Protein AF-A0A9D7UJL3-F1 (afdb_monomer_lite)

Foldseek 3Di:
DDDDPDPPLPPQLFQPPPPQQPVQPDDPVLSVVLVVVLVVCVVPPDPLLVLVCVCQDPCNPVNFHKDAQDDDNNDTAGIDRRSNLETEHEPPPDPDDPVVVVVVQVVSVVSVHHYHYDYSVNSVD

Secondary structure (DSSP, 8-state):
------SSS----PPP--GGGGGGT--HHHHHHHHHHHHHHHHS--HHHHHHHHHHGGGTTTT---EEEEEETTEEEEEEEGGGTEEEEEE------HHHHHHHHHHHHHTTPEEEEEEHHHHH-

Sequence (125 aa):
MTWKLRDQAKQLNSPPLQGRGRGWGLSAERIEQLGGHAKDNRREPTEPEKRLWHTLSRSQLGGYKFRRQAVIGQFIVDFLCPQKGLIVEVDGHTHTDPAQDAWRDRKLTDMGFRVFRVSNTDVMQ

pLDDT: mean 80.87, std 19.72, range [32.0, 97.0]

Radius of gyration: 16.47 Å; chains: 1; bounding box: 42×54×33 Å

Structure (mmCIF, N/CA/C/O backbone):
data_AF-A0A9D7UJL3-F1
#
_entry.id   AF-A0A9D7UJL3-F1
#
loop_
_atom_site.group_PDB
_atom_site.id
_atom_site.type_symbol
_atom_site.label_atom_id
_atom_site.label_alt_id
_atom_site.label_comp_id
_atom_site.label_asym_id
_atom_site.label_entity_id
_atom_site.label_seq_id
_atom_site.pdbx_PDB_ins_code
_atom_site.Cartn_x
_atom_site.Cartn_y
_atom_site.Cartn_z
_atom_site.occupancy
_atom_site.B_iso_or_equiv
_atom_site.auth_seq_id
_atom_site.auth_comp_id
_atom_site.auth_asym_id
_atom_site.auth_atom_id
_atom_site.pdbx_PDB_model_num
ATOM 1 N N . MET A 1 1 ? -24.218 -37.473 16.889 1.00 34.16 1 MET A N 1
ATOM 2 C CA . MET A 1 1 ? -23.421 -37.706 15.666 1.00 34.16 1 MET A CA 1
ATOM 3 C C . MET A 1 1 ? -22.890 -36.356 15.208 1.00 34.16 1 MET A C 1
ATOM 5 O O . MET A 1 1 ? -23.669 -35.464 14.903 1.00 34.16 1 MET A O 1
ATOM 9 N N . THR A 1 2 ? -21.587 -36.153 15.369 1.00 33.28 2 THR A N 1
ATOM 10 C CA . THR A 1 2 ? -20.932 -34.841 15.431 1.00 33.28 2 THR A CA 1
ATOM 11 C C . THR A 1 2 ? -20.610 -34.334 14.028 1.00 33.28 2 THR A C 1
ATOM 13 O O . THR A 1 2 ? -19.699 -34.844 13.380 1.00 33.28 2 THR A O 1
ATOM 16 N N . TRP A 1 3 ? -21.337 -33.324 13.558 1.00 32.00 3 TRP A N 1
ATOM 17 C CA . TRP A 1 3 ? -21.031 -32.645 12.301 1.00 32.00 3 TRP A CA 1
ATOM 18 C C . TRP A 1 3 ? -19.842 -31.702 12.523 1.00 32.00 3 TRP A C 1
ATOM 20 O O . TRP A 1 3 ? -19.958 -30.660 13.167 1.00 32.00 3 TRP A O 1
ATOM 30 N N . LYS A 1 4 ? -18.658 -32.098 12.043 1.00 33.47 4 LYS A N 1
ATOM 31 C CA . LYS A 1 4 ? -17.456 -31.256 12.066 1.00 33.47 4 LYS A CA 1
ATOM 32 C C . LYS A 1 4 ? -17.615 -30.111 11.059 1.00 33.47 4 LYS A C 1
ATOM 34 O O . LYS A 1 4 ? -17.362 -30.282 9.874 1.00 33.47 4 LYS A O 1
ATOM 39 N N . LEU A 1 5 ? -17.964 -28.929 11.561 1.00 37.69 5 LEU A N 1
ATOM 40 C CA . LEU A 1 5 ? -17.772 -27.632 10.901 1.00 37.69 5 LEU A CA 1
ATOM 41 C C . LEU A 1 5 ? -16.271 -27.300 10.823 1.00 37.69 5 LEU A C 1
ATOM 43 O O . LEU A 1 5 ? -15.756 -26.465 11.565 1.00 37.69 5 LEU A O 1
ATOM 47 N N . ARG A 1 6 ? -15.529 -27.987 9.956 1.00 39.28 6 ARG A N 1
ATOM 48 C CA . ARG A 1 6 ? -14.180 -27.574 9.554 1.00 39.28 6 ARG A CA 1
ATOM 49 C C . ARG A 1 6 ? -14.080 -27.705 8.038 1.00 39.28 6 ARG A C 1
ATOM 51 O O . ARG A 1 6 ? -14.520 -28.702 7.488 1.00 39.28 6 ARG A O 1
ATOM 58 N N . ASP A 1 7 ? -13.497 -26.686 7.412 1.00 37.56 7 ASP A N 1
ATOM 59 C CA . ASP A 1 7 ? -13.057 -26.653 6.007 1.00 37.56 7 ASP A CA 1
ATOM 60 C C . ASP A 1 7 ? -14.019 -26.143 4.913 1.00 37.56 7 ASP A C 1
ATOM 62 O O . ASP A 1 7 ? -13.963 -26.618 3.786 1.00 37.56 7 ASP A O 1
ATOM 66 N N . GLN A 1 8 ? -14.788 -25.070 5.156 1.00 34.50 8 GLN A N 1
ATOM 67 C CA . GLN A 1 8 ? -15.298 -24.226 4.044 1.00 34.50 8 GLN A CA 1
ATOM 68 C C . GLN A 1 8 ? -14.669 -22.821 3.945 1.00 34.50 8 GLN A C 1
ATOM 70 O O . GLN A 1 8 ? -14.983 -22.066 3.034 1.00 34.50 8 GLN A O 1
ATOM 75 N N . ALA A 1 9 ? -13.703 -22.468 4.803 1.00 36.06 9 ALA A N 1
ATOM 76 C CA . ALA A 1 9 ? -13.058 -21.143 4.792 1.00 36.06 9 ALA A CA 1
ATOM 77 C C . ALA A 1 9 ? -11.656 -21.109 4.137 1.00 36.06 9 ALA A C 1
ATOM 79 O O . ALA A 1 9 ? -10.852 -20.233 4.448 1.00 36.06 9 ALA A O 1
ATOM 80 N N . LYS A 1 10 ? -11.324 -22.070 3.261 1.00 36.94 10 LYS A N 1
ATOM 81 C CA . LYS A 1 10 ? -9.975 -22.221 2.669 1.00 36.94 10 LYS A CA 1
ATOM 82 C C . LYS A 1 10 ? -9.870 -21.928 1.169 1.00 36.94 10 LYS A C 1
ATOM 84 O O . LYS A 1 10 ? -8.832 -22.211 0.582 1.00 36.94 10 LYS A O 1
ATOM 89 N N . GLN A 1 11 ? -10.864 -21.300 0.548 1.00 41.19 11 GLN A N 1
ATOM 90 C CA . GLN A 1 11 ? -10.645 -20.638 -0.744 1.00 41.19 11 GLN A CA 1
ATOM 91 C C . GLN A 1 11 ? -10.220 -19.187 -0.492 1.00 41.19 11 GLN A C 1
ATOM 93 O O . GLN A 1 11 ? -10.997 -18.239 -0.567 1.00 41.19 11 GLN A O 1
ATOM 98 N N . LEU A 1 12 ? -8.959 -19.038 -0.082 1.00 45.31 12 LEU A N 1
ATOM 99 C CA . LEU A 1 12 ? -8.265 -17.756 -0.013 1.00 45.31 12 LEU A CA 1
ATOM 100 C C . LEU A 1 12 ? -8.009 -17.290 -1.455 1.00 45.31 12 LEU A C 1
ATOM 102 O O . LEU A 1 12 ? -7.040 -17.722 -2.070 1.00 45.31 12 LEU A O 1
ATOM 106 N N . ASN A 1 13 ? -8.862 -16.410 -1.986 1.00 45.09 13 ASN A N 1
ATOM 107 C CA . ASN A 1 13 ? -8.701 -15.758 -3.300 1.00 45.09 13 ASN A CA 1
ATOM 108 C C . ASN A 1 13 ? -7.573 -14.705 -3.300 1.00 45.09 13 ASN A C 1
ATOM 110 O O . ASN A 1 13 ? -7.713 -13.609 -3.837 1.00 45.09 13 ASN A O 1
ATOM 114 N N . SER A 1 14 ? -6.463 -15.003 -2.636 1.00 44.19 14 SER A N 1
ATOM 115 C CA . SER A 1 14 ? -5.264 -14.180 -2.666 1.00 44.19 14 SER A CA 1
ATOM 116 C C . SER A 1 14 ? -4.451 -14.580 -3.893 1.00 44.19 14 SER A C 1
ATOM 118 O O . SER A 1 14 ? -4.094 -15.757 -3.995 1.00 44.19 14 SER A O 1
ATOM 120 N N . PRO A 1 15 ? -4.097 -13.647 -4.792 1.00 52.72 15 PRO A N 1
ATOM 121 C CA . PRO A 1 15 ? -3.129 -13.941 -5.838 1.00 52.72 15 PRO A CA 1
ATOM 122 C C . PRO A 1 15 ? -1.856 -14.493 -5.188 1.00 52.72 15 PRO A C 1
ATOM 124 O O . PRO A 1 15 ? -1.453 -13.984 -4.129 1.00 52.72 15 PRO A O 1
ATOM 127 N N . PRO A 1 16 ? -1.213 -15.530 -5.754 1.00 54.91 16 PRO A N 1
ATOM 128 C CA . PRO A 1 16 ? 0.045 -16.003 -5.211 1.00 54.91 16 PRO A CA 1
ATOM 129 C C . PRO A 1 16 ? 1.016 -14.823 -5.201 1.00 54.91 16 PRO A C 1
ATOM 131 O O . PRO A 1 16 ? 1.338 -14.260 -6.245 1.00 54.91 16 PRO A O 1
ATOM 134 N N . LEU A 1 17 ? 1.478 -14.429 -4.011 1.00 56.62 17 LEU A N 1
ATOM 135 C CA . LEU A 1 17 ? 2.558 -13.457 -3.873 1.00 56.62 17 LEU A CA 1
ATOM 136 C C . LEU A 1 17 ? 3.837 -14.129 -4.379 1.00 56.62 17 LEU A C 1
ATOM 138 O O . LEU A 1 17 ? 4.623 -14.658 -3.593 1.00 56.62 17 LEU A O 1
ATOM 142 N N . GLN A 1 18 ? 4.013 -14.174 -5.699 1.00 54.72 18 GLN A N 1
ATOM 143 C CA . GLN A 1 18 ? 5.194 -14.742 -6.330 1.00 54.72 18 GLN A CA 1
ATOM 144 C C . GLN A 1 18 ? 6.406 -13.946 -5.837 1.00 54.72 18 GLN A C 1
ATOM 146 O O . GLN A 1 18 ? 6.480 -12.725 -5.989 1.00 54.72 18 GLN A O 1
ATOM 151 N N . GLY A 1 19 ? 7.291 -14.645 -5.120 1.00 48.47 19 GLY A N 1
ATOM 152 C CA . GLY A 1 19 ? 8.194 -14.067 -4.128 1.00 48.47 19 GLY A CA 1
ATOM 153 C C . GLY A 1 19 ? 8.875 -12.766 -4.550 1.00 48.47 19 GLY A C 1
ATOM 154 O O . GLY A 1 19 ? 9.549 -12.722 -5.573 1.00 48.47 19 GLY A O 1
ATOM 155 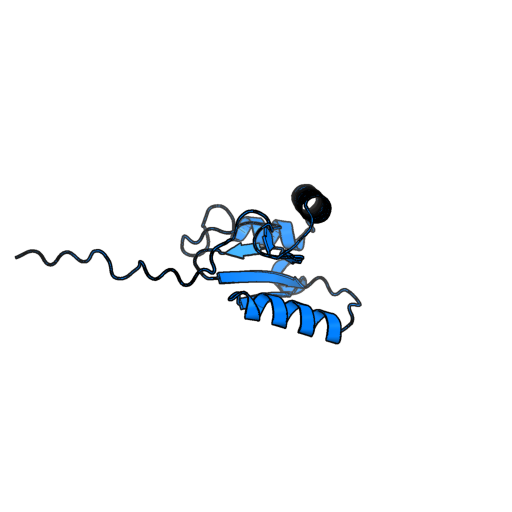N N . ARG A 1 20 ? 8.722 -11.722 -3.721 1.00 51.06 20 ARG A N 1
ATOM 156 C CA . ARG A 1 20 ? 9.456 -10.441 -3.787 1.00 51.06 20 ARG A CA 1
ATOM 157 C C . ARG A 1 20 ? 9.646 -9.877 -5.211 1.00 51.06 20 ARG A C 1
ATOM 159 O O . ARG A 1 20 ? 10.724 -9.396 -5.519 1.00 51.06 20 ARG A O 1
ATOM 166 N N . GLY A 1 21 ? 8.656 -9.979 -6.099 1.00 49.94 21 GLY A N 1
ATOM 167 C CA . GLY A 1 21 ? 8.757 -9.400 -7.448 1.00 49.94 21 GLY A CA 1
ATOM 168 C C . GLY A 1 21 ? 9.303 -10.327 -8.550 1.00 49.94 21 GLY A C 1
ATOM 169 O O . GLY A 1 21 ? 9.123 -10.018 -9.724 1.00 49.94 21 GLY A O 1
ATOM 170 N N . ARG A 1 22 ? 9.893 -11.491 -8.225 1.00 44.50 22 ARG A N 1
ATOM 171 C CA . ARG A 1 22 ? 10.535 -12.391 -9.216 1.00 44.50 22 ARG A CA 1
ATOM 172 C C . ARG A 1 22 ? 9.575 -13.048 -10.212 1.00 44.50 22 ARG A C 1
ATOM 174 O O . ARG A 1 22 ? 10.006 -13.480 -11.271 1.00 44.50 22 ARG A O 1
ATOM 181 N N . GLY A 1 23 ? 8.286 -13.111 -9.889 1.00 57.91 23 GLY A N 1
ATOM 182 C CA . GLY A 1 23 ? 7.255 -13.654 -10.779 1.00 57.91 23 GLY A CA 1
ATOM 183 C C . GLY A 1 23 ? 6.817 -12.723 -11.913 1.00 57.91 23 GLY A C 1
ATOM 184 O O . GLY A 1 23 ? 6.041 -13.131 -12.766 1.00 57.91 23 GLY A O 1
ATOM 185 N N . TRP A 1 24 ? 7.312 -11.480 -11.934 1.00 67.19 24 TRP A N 1
ATOM 186 C CA . TRP A 1 24 ? 6.788 -10.413 -12.795 1.00 67.19 24 TRP A CA 1
ATOM 187 C C . TRP A 1 24 ? 7.758 -9.961 -13.897 1.00 67.19 24 TRP A C 1
ATOM 189 O O . TRP A 1 24 ? 7.561 -8.902 -14.481 1.00 67.19 24 TRP A O 1
ATOM 199 N N . GLY A 1 25 ? 8.820 -10.730 -14.168 1.00 72.38 25 GLY A N 1
ATOM 200 C CA . GLY A 1 25 ? 9.780 -10.426 -15.241 1.00 72.38 25 GLY A CA 1
ATOM 201 C C . GLY A 1 25 ? 10.725 -9.249 -14.961 1.00 72.38 25 GLY A C 1
ATOM 202 O O . GLY A 1 25 ? 11.325 -8.717 -15.889 1.00 72.38 25 GLY A O 1
ATOM 203 N N . LEU A 1 26 ? 10.864 -8.826 -13.700 1.00 80.94 26 LEU A N 1
ATOM 204 C CA . LEU A 1 26 ? 11.768 -7.740 -13.308 1.00 80.94 26 LEU A CA 1
ATOM 205 C C . LEU A 1 26 ? 13.215 -8.221 -13.143 1.00 80.94 26 LEU A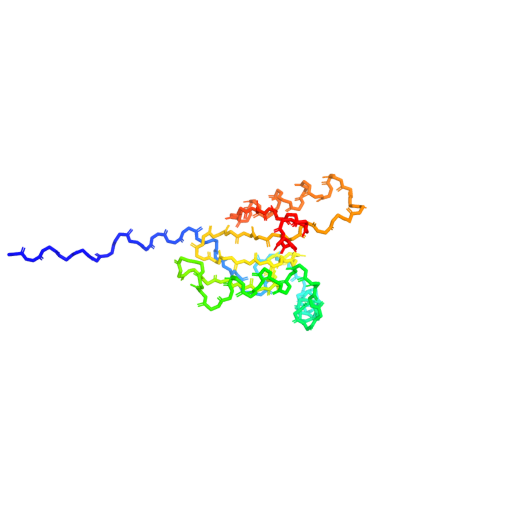 C 1
ATOM 207 O O . LEU A 1 26 ? 13.457 -9.332 -12.666 1.00 80.94 26 LEU A O 1
ATOM 211 N N . SER A 1 27 ? 14.176 -7.350 -13.471 1.00 85.19 27 SER A N 1
ATOM 212 C CA . SER A 1 27 ? 15.596 -7.599 -13.202 1.00 85.19 27 SER A CA 1
ATOM 213 C C . SER A 1 27 ? 15.877 -7.663 -11.695 1.00 85.19 27 SER A C 1
ATOM 215 O O . SER A 1 27 ? 15.161 -7.072 -10.881 1.00 85.19 27 SER A O 1
ATOM 217 N N . ALA A 1 28 ? 16.946 -8.367 -11.313 1.00 82.25 28 ALA A N 1
ATOM 218 C CA . ALA A 1 28 ? 17.368 -8.466 -9.915 1.00 82.25 28 ALA A CA 1
ATOM 219 C C . ALA A 1 28 ? 17.654 -7.085 -9.300 1.00 82.25 28 ALA A C 1
ATOM 221 O O . ALA A 1 28 ? 17.204 -6.806 -8.191 1.00 82.25 28 ALA A O 1
ATOM 222 N N . GLU A 1 29 ? 18.311 -6.207 -10.059 1.00 88.56 29 GLU A N 1
ATOM 223 C CA . GLU A 1 29 ? 18.595 -4.827 -9.661 1.00 88.56 29 GLU A CA 1
ATOM 224 C C . GLU A 1 29 ? 17.306 -4.044 -9.386 1.00 88.56 29 GLU A C 1
ATOM 226 O O . GLU A 1 29 ? 17.173 -3.384 -8.357 1.00 88.56 29 GLU A O 1
ATOM 231 N N . ARG A 1 30 ? 16.298 -4.166 -10.261 1.00 87.12 30 ARG A N 1
ATOM 232 C CA . ARG A 1 30 ? 15.024 -3.469 -10.066 1.00 87.12 30 ARG A CA 1
ATOM 233 C C . ARG A 1 30 ? 14.293 -3.958 -8.818 1.00 87.12 30 ARG A C 1
ATOM 235 O O . ARG A 1 30 ? 13.689 -3.160 -8.104 1.00 87.12 30 ARG A O 1
ATOM 242 N N . ILE A 1 31 ? 14.350 -5.261 -8.547 1.00 84.69 31 ILE A N 1
ATOM 243 C CA . ILE A 1 31 ? 13.780 -5.857 -7.333 1.00 84.69 31 ILE A CA 1
ATOM 244 C C . ILE A 1 31 ? 14.486 -5.322 -6.082 1.00 84.69 31 ILE A C 1
ATOM 246 O O . ILE A 1 31 ? 13.823 -5.024 -5.086 1.00 84.69 31 ILE A O 1
ATOM 250 N N . GLU A 1 32 ? 15.809 -5.184 -6.129 1.00 87.31 32 GLU A N 1
ATOM 251 C CA . GLU A 1 32 ? 16.596 -4.623 -5.034 1.00 87.31 32 GLU A CA 1
ATOM 252 C C . GLU A 1 32 ? 16.254 -3.152 -4.785 1.00 87.31 32 GLU A C 1
ATOM 254 O O . GLU 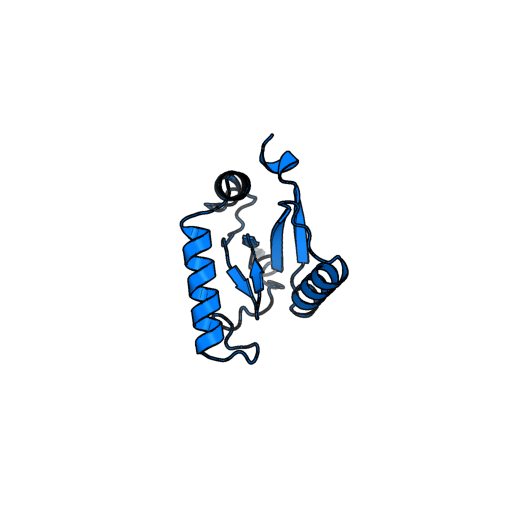A 1 32 ? 15.945 -2.796 -3.648 1.00 87.31 32 GLU A O 1
ATOM 259 N N . GLN A 1 33 ? 16.188 -2.332 -5.839 1.00 92.81 33 GLN A N 1
ATOM 260 C CA . GLN A 1 33 ? 15.775 -0.925 -5.755 1.00 92.81 33 GLN A CA 1
ATOM 261 C C . GLN A 1 33 ? 14.391 -0.778 -5.106 1.00 92.81 33 GLN A C 1
ATOM 263 O O . GLN A 1 33 ? 14.226 -0.027 -4.145 1.00 92.81 33 GLN A O 1
ATOM 268 N N . LEU A 1 34 ? 13.394 -1.542 -5.573 1.00 91.75 34 LEU A N 1
ATOM 269 C CA . LEU A 1 34 ? 12.044 -1.529 -4.995 1.00 91.75 34 LEU A CA 1
ATOM 270 C C . LEU A 1 34 ? 12.046 -1.982 -3.529 1.00 91.75 34 LEU A C 1
ATOM 272 O O . LEU A 1 34 ? 11.338 -1.418 -2.695 1.00 91.75 34 LEU A O 1
ATOM 276 N N . GLY A 1 35 ? 12.851 -2.993 -3.196 1.00 90.44 35 GLY A N 1
ATOM 277 C CA . GLY A 1 35 ? 13.034 -3.453 -1.823 1.00 90.44 35 GLY A CA 1
ATOM 278 C C . GLY A 1 35 ? 13.663 -2.392 -0.915 1.00 90.44 35 GLY A C 1
ATOM 279 O O . GLY A 1 35 ? 13.234 -2.259 0.237 1.00 90.44 35 GLY A O 1
ATOM 280 N N . GLY A 1 36 ? 14.636 -1.640 -1.439 1.00 94.88 36 GLY A N 1
ATOM 281 C CA . GLY A 1 36 ? 15.284 -0.499 -0.796 1.00 94.88 36 GLY A CA 1
ATOM 282 C C . GLY A 1 36 ? 14.289 0.616 -0.498 1.00 94.88 36 GLY A C 1
ATOM 283 O O . GLY A 1 36 ? 14.038 0.899 0.670 1.00 94.88 36 GLY A O 1
ATOM 284 N N . HIS A 1 37 ? 13.603 1.129 -1.520 1.00 95.44 37 HIS A N 1
ATOM 285 C CA . HIS A 1 37 ? 12.577 2.164 -1.345 1.00 95.44 37 HIS A CA 1
ATOM 286 C C . HIS A 1 37 ? 11.480 1.732 -0.364 1.00 95.44 37 HIS A C 1
ATOM 288 O O . HIS A 1 37 ? 11.134 2.461 0.558 1.00 95.44 37 HIS A O 1
ATOM 294 N N . ALA A 1 38 ? 10.986 0.495 -0.473 1.00 94.50 38 ALA A N 1
ATOM 295 C CA . ALA A 1 38 ? 9.988 -0.018 0.460 1.00 94.50 38 ALA A CA 1
ATOM 296 C C . ALA A 1 38 ? 10.511 -0.068 1.908 1.00 94.50 38 ALA A C 1
ATOM 298 O O . ALA A 1 38 ? 9.739 0.040 2.861 1.00 94.50 38 ALA A O 1
ATOM 299 N N . LYS A 1 39 ? 11.814 -0.301 2.108 1.00 95.38 39 LYS A N 1
ATOM 300 C CA . LYS A 1 39 ? 12.452 -0.289 3.431 1.00 95.38 39 LYS A CA 1
ATOM 301 C C . LYS A 1 39 ? 12.576 1.134 3.969 1.00 95.38 39 LYS A C 1
ATOM 303 O O . LYS A 1 39 ? 12.327 1.312 5.160 1.00 95.38 39 LYS A O 1
ATOM 308 N N . ASP A 1 40 ? 12.904 2.097 3.122 1.00 96.69 40 ASP A N 1
ATOM 309 C CA . ASP A 1 40 ? 13.044 3.498 3.515 1.00 96.69 40 ASP A CA 1
ATOM 310 C C . ASP A 1 40 ? 11.679 4.120 3.829 1.00 96.69 40 ASP A C 1
ATOM 312 O O . ASP A 1 40 ? 11.499 4.614 4.939 1.00 96.69 40 ASP A O 1
ATOM 316 N N . ASN A 1 41 ? 10.651 3.887 3.005 1.00 95.31 41 ASN A N 1
ATOM 317 C CA . ASN A 1 41 ? 9.265 4.268 3.323 1.00 95.31 41 ASN A CA 1
ATOM 318 C C . ASN A 1 41 ? 8.779 3.644 4.643 1.00 95.31 41 ASN A C 1
ATOM 320 O O . ASN A 1 41 ? 7.969 4.203 5.377 1.00 95.31 41 ASN A O 1
ATOM 324 N N . ARG A 1 42 ? 9.277 2.448 4.996 1.00 96.31 42 ARG A N 1
ATOM 325 C CA . ARG A 1 42 ? 8.963 1.838 6.295 1.00 96.31 42 ARG A CA 1
ATOM 326 C C . ARG A 1 42 ? 9.656 2.514 7.474 1.00 96.31 42 ARG A C 1
ATOM 328 O O . ARG A 1 42 ? 9.173 2.364 8.602 1.00 96.31 42 ARG A O 1
ATOM 335 N N . ARG A 1 43 ? 10.799 3.149 7.260 1.00 97.00 43 ARG A N 1
ATOM 336 C CA . ARG A 1 43 ? 11.531 3.882 8.297 1.00 97.00 43 ARG A CA 1
ATOM 337 C C . ARG A 1 43 ? 10.952 5.276 8.477 1.00 97.00 43 ARG A C 1
ATOM 339 O O . ARG A 1 43 ? 10.810 5.713 9.613 1.00 97.00 43 ARG A O 1
ATOM 346 N N . GLU A 1 44 ? 10.541 5.891 7.376 1.00 95.94 44 GLU A N 1
ATOM 347 C CA . GLU A 1 44 ? 10.077 7.275 7.318 1.00 95.94 44 GLU A CA 1
ATOM 348 C C . GLU A 1 44 ? 8.676 7.370 6.684 1.00 95.94 44 GLU A C 1
ATOM 350 O O . GLU A 1 44 ? 8.514 7.975 5.629 1.00 95.94 44 GLU A O 1
ATOM 355 N N . PRO A 1 45 ? 7.642 6.754 7.293 1.00 94.31 45 PRO A N 1
ATOM 356 C CA . PRO A 1 45 ? 6.275 6.880 6.794 1.00 94.31 45 PRO A CA 1
ATOM 357 C C . PRO A 1 45 ? 5.737 8.301 7.001 1.00 94.31 45 PRO A C 1
ATOM 359 O O . PRO A 1 45 ? 6.121 8.987 7.957 1.00 94.31 45 PRO A O 1
ATOM 362 N N . THR A 1 46 ? 4.781 8.711 6.169 1.00 93.62 46 THR A N 1
ATOM 363 C CA . THR A 1 46 ? 4.015 9.946 6.397 1.00 93.62 46 THR A CA 1
ATOM 364 C C . THR A 1 46 ? 3.164 9.848 7.674 1.00 93.62 46 THR A C 1
ATOM 366 O O . THR A 1 46 ? 2.870 8.755 8.163 1.00 93.62 46 THR A O 1
ATOM 369 N N . GLU A 1 47 ? 2.756 10.981 8.258 1.00 94.31 47 GLU A N 1
ATOM 370 C CA . GLU A 1 47 ? 1.892 10.971 9.455 1.00 94.31 47 GLU A CA 1
ATOM 371 C C . GLU A 1 47 ? 0.551 10.239 9.242 1.00 94.31 47 GLU A C 1
ATOM 373 O O . GLU A 1 47 ? 0.195 9.408 10.087 1.00 94.31 47 GLU A O 1
ATOM 378 N N . PRO A 1 48 ? -0.166 10.434 8.116 1.00 94.19 48 PRO A N 1
ATOM 379 C CA . PRO A 1 48 ? -1.333 9.620 7.790 1.00 94.19 48 PRO A CA 1
ATOM 380 C C . PRO A 1 48 ? -1.019 8.113 7.752 1.00 94.19 48 PRO A C 1
ATOM 382 O O . PRO A 1 48 ? -1.681 7.318 8.421 1.00 94.19 48 PRO A O 1
ATOM 385 N N . GLU A 1 49 ? 0.046 7.691 7.065 1.00 95.31 49 GLU A N 1
ATOM 386 C CA . GLU A 1 49 ? 0.446 6.278 7.044 1.00 95.31 49 GLU A CA 1
ATOM 387 C C . GLU A 1 49 ? 0.751 5.733 8.445 1.00 95.31 49 GLU A C 1
ATOM 389 O O . GLU A 1 49 ? 0.369 4.602 8.761 1.00 95.31 49 GLU A O 1
ATOM 394 N N . LYS A 1 50 ? 1.412 6.513 9.314 1.00 95.81 50 LYS A N 1
ATOM 395 C CA . LYS A 1 50 ? 1.677 6.113 10.709 1.00 95.81 50 LYS A CA 1
ATOM 396 C C . LYS A 1 50 ? 0.380 5.837 11.462 1.00 95.81 50 LYS A C 1
ATOM 398 O O . LYS A 1 50 ? 0.266 4.790 12.106 1.00 95.81 50 LYS A O 1
ATOM 403 N N . ARG A 1 51 ? -0.590 6.752 11.373 1.00 95.00 51 ARG A N 1
ATOM 404 C CA . ARG A 1 51 ? -1.899 6.619 12.030 1.00 95.00 51 ARG A CA 1
ATOM 405 C C . ARG A 1 51 ? -2.664 5.414 11.508 1.00 95.00 51 ARG A C 1
ATOM 407 O O . ARG A 1 51 ? -3.093 4.573 12.297 1.00 95.00 51 ARG A O 1
ATOM 414 N N . LEU A 1 52 ? -2.762 5.271 10.188 1.00 94.75 52 LEU A N 1
ATOM 415 C CA . LEU A 1 52 ? -3.463 4.141 9.589 1.00 94.75 52 LEU A CA 1
ATOM 416 C C . LEU A 1 52 ? -2.779 2.810 9.939 1.00 94.75 52 LEU A C 1
ATOM 418 O O . LEU A 1 52 ? -3.451 1.831 10.273 1.00 94.75 52 LEU A O 1
ATOM 422 N N . TRP A 1 53 ? -1.443 2.767 9.962 1.00 96.44 53 TRP A N 1
ATOM 423 C CA . TRP A 1 53 ? -0.710 1.575 10.380 1.00 96.44 53 TRP A CA 1
ATOM 424 C C . TRP A 1 53 ? -0.994 1.188 11.831 1.00 96.44 53 TRP A C 1
ATOM 426 O O . TRP A 1 53 ? -1.131 -0.003 12.117 1.00 96.44 53 TRP A O 1
ATOM 436 N N . HIS A 1 54 ? -1.116 2.151 12.747 1.00 94.38 54 HIS A N 1
ATOM 437 C CA . HIS A 1 54 ? -1.476 1.862 14.136 1.00 94.38 54 HIS A CA 1
ATOM 438 C C . HIS A 1 54 ? -2.782 1.053 14.218 1.00 94.38 54 HIS A C 1
ATOM 440 O O . HIS A 1 54 ? -2.824 0.038 14.919 1.00 94.38 54 HIS A O 1
ATOM 446 N N . THR A 1 55 ? -3.782 1.425 13.416 1.00 91.88 55 THR A N 1
ATOM 447 C CA . THR A 1 55 ? -5.093 0.762 13.329 1.00 91.88 55 THR A CA 1
ATOM 448 C C . THR A 1 55 ? -5.046 -0.585 12.601 1.00 91.88 55 THR A C 1
ATOM 450 O O . THR A 1 55 ? -5.682 -1.546 13.025 1.00 91.88 55 THR A O 1
ATOM 453 N N . LEU A 1 56 ? -4.288 -0.698 11.507 1.00 94.38 56 LEU A N 1
ATOM 454 C CA . LEU A 1 56 ? -4.228 -1.928 10.702 1.00 94.38 56 LEU A CA 1
ATOM 455 C C . LEU A 1 56 ? -3.291 -2.996 11.290 1.00 94.38 56 LEU A C 1
ATOM 457 O O . LEU A 1 56 ? -3.436 -4.195 11.025 1.00 94.38 56 LEU A O 1
ATOM 461 N N . SER A 1 57 ? -2.295 -2.576 12.069 1.00 92.69 57 SER A N 1
ATOM 462 C CA . SER A 1 57 ? -1.298 -3.468 12.652 1.00 92.69 57 SER A CA 1
ATOM 463 C C . SER A 1 57 ? -1.894 -4.391 13.718 1.00 92.69 57 SER A C 1
ATOM 465 O O . SER A 1 57 ? -2.989 -4.182 14.243 1.00 92.69 57 SER A O 1
ATOM 467 N N . ARG A 1 58 ? -1.148 -5.449 14.061 1.00 91.81 58 ARG A N 1
ATOM 468 C CA . ARG A 1 58 ? -1.518 -6.426 15.105 1.00 91.81 58 ARG A CA 1
ATOM 469 C C . ARG A 1 58 ? -2.856 -7.141 14.864 1.00 91.81 58 ARG A C 1
ATOM 471 O O . ARG A 1 58 ? -3.377 -7.785 15.763 1.00 91.81 58 ARG A O 1
ATOM 478 N N . SER A 1 59 ? -3.361 -7.115 13.632 1.00 91.50 59 SER A N 1
ATOM 479 C CA . SER A 1 59 ? -4.627 -7.744 13.237 1.00 91.50 59 SER A CA 1
ATOM 480 C C . SER A 1 59 ? -5.860 -7.188 13.959 1.00 91.50 59 SER A C 1
ATOM 482 O O . SER A 1 59 ? -6.847 -7.901 14.131 1.00 91.50 59 SER A O 1
ATOM 484 N N . GLN A 1 60 ? -5.811 -5.917 14.368 1.00 86.06 60 GLN A N 1
ATOM 485 C CA . GLN A 1 60 ? -6.908 -5.246 15.076 1.00 86.06 60 GLN A CA 1
ATOM 486 C C . GLN A 1 60 ? -8.178 -5.144 14.219 1.00 86.06 60 GLN A C 1
ATOM 488 O O . GLN A 1 60 ? -9.288 -5.249 14.734 1.00 86.06 60 GLN A O 1
ATOM 493 N N . LEU A 1 61 ? -8.031 -5.022 12.896 1.00 88.88 61 LEU A N 1
ATOM 494 C CA . LEU A 1 61 ? -9.160 -4.973 11.974 1.00 88.88 61 LEU A CA 1
ATOM 495 C C . LEU A 1 61 ? -9.628 -6.386 11.593 1.00 88.88 61 LEU A C 1
ATOM 497 O O . LEU A 1 61 ? -9.102 -7.010 10.667 1.00 88.88 61 LEU A O 1
ATOM 501 N N . GLY A 1 62 ? -10.619 -6.901 12.323 1.00 88.06 62 GLY A N 1
ATOM 502 C CA . GLY A 1 62 ? -11.297 -8.164 12.006 1.00 88.06 62 GLY A CA 1
ATOM 503 C C . GLY A 1 62 ? -10.390 -9.402 11.993 1.00 88.06 62 GLY A C 1
ATOM 504 O O . GLY A 1 62 ? -10.714 -10.385 11.329 1.00 88.06 62 GLY A O 1
ATOM 505 N N . GLY A 1 63 ? -9.232 -9.356 12.663 1.00 92.56 63 GLY A N 1
ATOM 506 C CA . GLY A 1 63 ? -8.249 -10.444 12.668 1.00 92.56 63 GLY A CA 1
ATOM 507 C C . GLY A 1 63 ? -7.413 -10.562 11.386 1.00 92.56 63 GLY A C 1
ATOM 508 O O . GLY A 1 63 ? -6.639 -11.512 11.241 1.00 92.56 63 GLY A O 1
ATOM 509 N N . TYR A 1 64 ? -7.531 -9.618 10.447 1.00 93.94 64 TYR A N 1
ATOM 510 C CA . TYR A 1 64 ? -6.790 -9.655 9.186 1.00 93.94 64 TYR A CA 1
ATOM 511 C C . TYR A 1 64 ? -5.378 -9.095 9.326 1.00 93.94 64 TYR A C 1
ATOM 513 O O . TYR A 1 64 ? -5.141 -8.119 10.030 1.00 93.94 64 TYR A O 1
ATOM 521 N N . LYS A 1 65 ? -4.418 -9.703 8.620 1.00 93.94 65 LYS A N 1
ATOM 522 C CA . LYS A 1 65 ? -3.016 -9.283 8.683 1.00 93.94 65 LYS A CA 1
ATOM 523 C C . LYS A 1 65 ? -2.742 -8.294 7.566 1.00 93.94 65 LYS A C 1
ATOM 525 O O . LYS A 1 65 ? -2.935 -8.617 6.398 1.00 93.94 65 LYS A O 1
ATOM 530 N N . PHE A 1 66 ? -2.203 -7.142 7.934 1.00 95.88 66 PHE A N 1
ATOM 531 C CA . PHE A 1 66 ? -1.723 -6.153 6.983 1.00 95.88 66 PHE A CA 1
ATOM 532 C C . PHE A 1 66 ? -0.195 -6.146 6.932 1.00 95.88 66 PHE A C 1
ATOM 534 O O . PHE A 1 66 ? 0.494 -6.391 7.925 1.00 95.88 66 PHE A O 1
ATOM 541 N N . ARG A 1 67 ? 0.337 -5.875 5.744 1.00 95.19 67 ARG A N 1
ATOM 542 C CA . ARG A 1 67 ? 1.744 -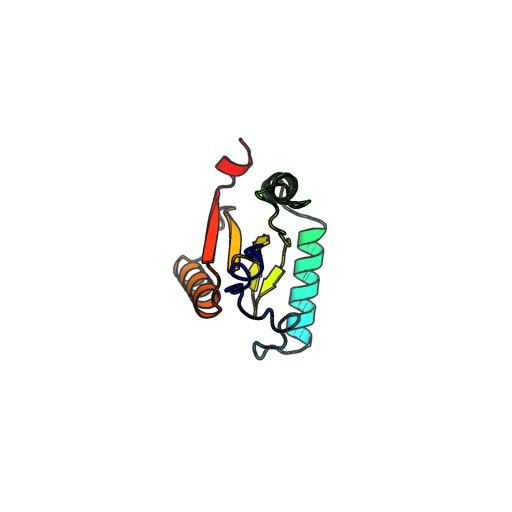5.570 5.478 1.00 95.19 67 ARG A CA 1
ATOM 543 C C . ARG A 1 67 ? 1.805 -4.133 5.001 1.00 95.19 67 ARG A C 1
ATOM 545 O O . ARG A 1 67 ? 0.957 -3.752 4.209 1.00 95.19 67 ARG A O 1
ATOM 552 N N . ARG A 1 68 ? 2.806 -3.379 5.435 1.00 96.50 68 ARG A N 1
ATOM 553 C CA . ARG A 1 68 ? 3.027 -2.005 4.976 1.00 96.50 68 ARG A CA 1
ATOM 554 C C . ARG A 1 68 ? 4.158 -1.916 3.953 1.00 96.50 68 ARG A C 1
ATOM 556 O O . ARG A 1 68 ? 5.150 -2.648 4.093 1.00 96.50 68 ARG A O 1
ATOM 563 N N . GLN A 1 69 ? 4.027 -1.016 2.983 1.00 95.94 69 GLN A N 1
ATOM 564 C CA . GLN A 1 69 ? 4.992 -0.752 1.913 1.00 95.94 69 GLN A CA 1
ATOM 565 C C . GLN A 1 69 ? 5.363 -2.056 1.181 1.00 95.94 69 GLN A C 1
ATOM 567 O O . GLN A 1 69 ? 6.516 -2.499 1.159 1.00 95.94 69 GLN A O 1
ATOM 572 N N . ALA A 1 70 ? 4.344 -2.774 0.704 1.00 93.19 70 ALA A N 1
ATOM 573 C CA . ALA A 1 70 ? 4.500 -4.087 0.088 1.00 93.19 70 ALA A CA 1
ATOM 574 C C . ALA A 1 70 ? 4.866 -3.952 -1.396 1.00 93.19 70 ALA A C 1
ATOM 576 O O . ALA A 1 70 ? 4.256 -3.175 -2.118 1.00 93.19 70 ALA A O 1
ATOM 577 N N . VAL A 1 71 ? 5.836 -4.741 -1.862 1.00 91.12 71 VAL A N 1
ATOM 578 C CA . VAL A 1 71 ? 6.203 -4.784 -3.286 1.00 91.12 71 VAL A CA 1
ATOM 579 C C . VAL A 1 71 ? 5.299 -5.780 -4.015 1.00 91.12 71 VAL A C 1
ATOM 581 O O . VAL A 1 71 ? 5.270 -6.962 -3.653 1.00 91.12 71 VAL A O 1
ATOM 584 N N . ILE A 1 72 ? 4.586 -5.312 -5.041 1.00 88.44 72 ILE A N 1
ATOM 585 C CA . ILE A 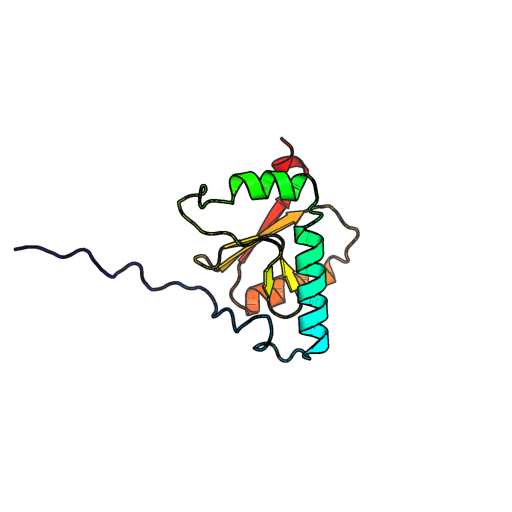1 72 ? 3.711 -6.100 -5.920 1.00 88.44 72 ILE A CA 1
ATOM 586 C C . ILE A 1 72 ? 4.069 -5.761 -7.367 1.00 88.44 72 ILE A C 1
ATOM 588 O O . ILE A 1 72 ? 3.858 -4.637 -7.821 1.00 88.44 72 ILE A O 1
ATOM 592 N N . GLY A 1 73 ? 4.641 -6.721 -8.096 1.00 86.69 73 GLY A N 1
ATOM 593 C CA . GLY A 1 73 ? 5.219 -6.438 -9.408 1.00 86.69 73 GLY A CA 1
ATOM 594 C C . GLY A 1 73 ? 6.240 -5.307 -9.315 1.00 86.69 73 GLY A C 1
ATOM 595 O O . GLY A 1 73 ? 7.191 -5.389 -8.539 1.00 86.69 73 GLY A O 1
ATOM 596 N N . GLN A 1 74 ? 6.011 -4.250 -10.088 1.00 89.25 74 GLN A N 1
ATOM 597 C CA . GLN A 1 74 ? 6.845 -3.047 -10.120 1.00 89.25 74 GLN A CA 1
ATOM 598 C C . GLN A 1 74 ? 6.370 -1.922 -9.187 1.00 89.25 74 GLN A C 1
ATOM 600 O O . GLN A 1 74 ? 6.901 -0.815 -9.249 1.00 89.25 74 GLN A O 1
ATOM 605 N N . PHE A 1 75 ? 5.355 -2.180 -8.364 1.00 91.94 75 PHE A N 1
ATOM 606 C CA . PHE A 1 75 ? 4.727 -1.182 -7.507 1.00 91.94 75 PHE A CA 1
ATOM 607 C C . PHE A 1 75 ? 5.076 -1.428 -6.044 1.00 91.94 75 PHE A C 1
ATOM 609 O O . PHE A 1 75 ? 5.188 -2.572 -5.598 1.00 91.94 75 PHE A O 1
ATOM 616 N N . ILE A 1 76 ? 5.201 -0.339 -5.294 1.00 92.62 76 ILE A N 1
ATOM 617 C CA . ILE A 1 76 ? 5.137 -0.353 -3.835 1.00 92.62 76 ILE A CA 1
ATOM 618 C C . ILE A 1 76 ? 3.742 0.152 -3.480 1.00 92.62 76 ILE A C 1
ATOM 620 O O . ILE A 1 76 ? 3.281 1.131 -4.067 1.00 92.62 76 ILE A O 1
ATOM 624 N N . VAL A 1 77 ? 3.060 -0.570 -2.598 1.00 94.38 77 VAL A N 1
ATOM 625 C CA . VAL A 1 77 ? 1.725 -0.215 -2.108 1.00 94.38 77 VAL A CA 1
ATOM 626 C C . VAL A 1 77 ? 1.769 0.037 -0.609 1.00 94.38 77 VAL A C 1
ATOM 628 O O . VAL A 1 77 ? 2.459 -0.702 0.107 1.00 94.38 77 VAL A O 1
ATOM 631 N N . ASP A 1 78 ? 1.035 1.036 -0.123 1.00 95.94 78 ASP A N 1
ATOM 632 C CA . ASP A 1 78 ? 1.150 1.484 1.273 1.00 95.94 78 ASP A CA 1
ATOM 633 C C . ASP A 1 78 ? 0.759 0.389 2.250 1.00 95.94 78 ASP A C 1
ATOM 635 O O . ASP A 1 78 ? 1.508 0.093 3.185 1.00 95.94 78 ASP A O 1
ATOM 639 N N . PHE A 1 79 ? -0.369 -0.281 2.001 1.00 96.75 79 PHE A N 1
ATOM 640 C CA . PHE A 1 79 ? -0.808 -1.424 2.786 1.00 96.75 79 PHE A CA 1
ATOM 641 C C . PHE A 1 79 ? -1.389 -2.534 1.915 1.00 96.75 79 PHE A C 1
ATOM 643 O O . PHE A 1 79 ? -2.143 -2.309 0.976 1.00 96.75 79 PHE A O 1
ATOM 650 N N . LEU A 1 80 ? -1.086 -3.774 2.287 1.00 96.19 80 LEU A N 1
ATOM 651 C CA . LEU A 1 80 ? -1.616 -4.981 1.668 1.00 96.19 80 LEU A CA 1
ATOM 652 C C . LEU A 1 80 ? -2.207 -5.885 2.747 1.00 96.19 80 LEU A C 1
ATOM 654 O O . LEU A 1 80 ? -1.499 -6.274 3.675 1.00 96.19 80 LEU A O 1
ATOM 658 N N . CYS A 1 81 ? -3.460 -6.298 2.574 1.00 95.69 81 CYS A N 1
ATOM 659 C CA . CYS A 1 81 ? -4.060 -7.444 3.250 1.00 95.69 81 CYS A CA 1
ATOM 660 C C . CYS A 1 81 ? -4.021 -8.652 2.305 1.00 95.69 81 CYS A C 1
ATOM 662 O O . CYS A 1 81 ? -4.898 -8.781 1.438 1.00 95.69 81 CYS A O 1
ATOM 664 N N . PRO A 1 82 ? -3.031 -9.561 2.447 1.00 90.81 82 PRO A N 1
ATOM 665 C CA . PRO A 1 82 ? -2.887 -10.686 1.537 1.00 90.81 82 PRO A CA 1
ATOM 666 C C . PRO A 1 82 ? -4.149 -11.538 1.519 1.00 90.81 82 PRO A C 1
ATOM 668 O O . PRO A 1 82 ? -4.649 -11.818 0.438 1.00 90.81 82 PRO A O 1
ATOM 671 N N . GLN A 1 83 ? -4.726 -11.855 2.688 1.00 89.88 83 GLN A N 1
ATOM 672 C CA . GLN A 1 83 ? -5.897 -12.740 2.816 1.00 89.88 83 GLN A CA 1
ATOM 673 C C . GLN A 1 83 ? -7.137 -12.278 2.036 1.00 89.88 83 GLN A C 1
ATOM 675 O O . GLN A 1 83 ? -8.036 -13.080 1.800 1.00 89.88 83 GLN A O 1
ATOM 680 N N . LYS A 1 84 ? -7.221 -10.990 1.686 1.00 92.00 84 LYS A N 1
ATOM 681 C CA . LYS A 1 84 ? -8.366 -10.404 0.976 1.00 92.00 84 LYS A CA 1
ATOM 682 C C . LYS A 1 84 ? -8.032 -9.883 -0.416 1.00 92.00 84 LYS A C 1
ATOM 684 O O . LYS A 1 84 ? -8.929 -9.324 -1.052 1.00 92.00 84 LYS A O 1
ATOM 689 N N . GLY A 1 85 ? -6.773 -10.017 -0.849 1.00 93.19 85 GLY A N 1
ATOM 690 C CA . GLY A 1 85 ? -6.282 -9.377 -2.069 1.00 93.19 85 GLY A CA 1
ATOM 691 C C . GLY A 1 85 ? -6.577 -7.876 -2.066 1.00 93.19 85 GLY A C 1
ATOM 692 O O . GLY A 1 85 ? -6.970 -7.332 -3.090 1.00 93.19 85 GLY A O 1
ATOM 693 N N . LEU A 1 86 ? -6.501 -7.226 -0.899 1.00 95.56 86 LEU A N 1
ATOM 694 C CA . LEU A 1 86 ? -6.881 -5.824 -0.731 1.00 95.56 86 LEU A CA 1
ATOM 695 C C . LEU A 1 86 ? -5.631 -4.976 -0.534 1.00 95.56 86 LEU A C 1
ATOM 697 O O . LEU A 1 86 ? -4.849 -5.232 0.383 1.00 95.56 86 LEU A O 1
ATOM 701 N N . ILE A 1 87 ? -5.495 -3.961 -1.370 1.00 95.81 87 ILE A N 1
ATOM 702 C CA . ILE A 1 87 ? -4.530 -2.881 -1.255 1.00 95.81 87 ILE A CA 1
ATOM 703 C C . ILE A 1 87 ? -5.257 -1.676 -0.663 1.00 95.81 87 ILE A C 1
ATOM 705 O O . ILE A 1 87 ? -6.371 -1.361 -1.083 1.00 95.81 87 ILE A O 1
ATOM 709 N N . VAL A 1 88 ? -4.633 -1.027 0.315 1.00 95.69 88 VAL A N 1
ATOM 710 C CA . VAL A 1 88 ? -5.091 0.250 0.861 1.00 95.69 88 VAL A CA 1
ATOM 711 C C . VAL A 1 88 ? -3.989 1.275 0.634 1.00 95.69 88 VAL A C 1
ATOM 713 O O . VAL A 1 88 ? -2.875 1.070 1.111 1.00 95.69 88 VAL A O 1
ATOM 716 N N . GLU A 1 89 ? -4.303 2.333 -0.105 1.00 93.81 89 GLU A N 1
ATOM 717 C CA . GLU A 1 89 ? -3.410 3.457 -0.406 1.00 93.81 89 GLU A CA 1
ATOM 718 C C . GLU A 1 89 ? -3.880 4.684 0.369 1.00 93.81 89 GLU A C 1
ATOM 720 O O . GLU A 1 89 ? -5.087 4.933 0.483 1.00 93.81 89 GLU A O 1
ATOM 725 N N . VAL A 1 90 ? -2.933 5.449 0.893 1.00 92.56 90 VAL A N 1
ATOM 726 C CA . VAL A 1 90 ? -3.223 6.740 1.501 1.00 92.56 90 VAL A CA 1
ATOM 727 C C . VAL A 1 90 ? -3.120 7.798 0.409 1.00 92.56 90 VAL A C 1
ATOM 729 O O . VAL A 1 90 ? -2.064 8.002 -0.184 1.00 92.56 90 VAL A O 1
ATOM 732 N N . ASP A 1 91 ? -4.233 8.462 0.117 1.00 83.06 91 ASP A N 1
ATOM 733 C CA . ASP A 1 91 ? -4.283 9.521 -0.883 1.00 83.06 91 ASP A CA 1
ATOM 734 C C . ASP A 1 91 ? -3.689 10.813 -0.309 1.00 83.06 91 ASP A C 1
ATOM 736 O O . ASP A 1 91 ? -4.375 11.694 0.228 1.00 83.06 91 ASP A O 1
ATOM 740 N N . GLY A 1 92 ? -2.364 10.892 -0.411 1.00 67.50 92 GLY A N 1
ATOM 741 C CA . GLY A 1 92 ? -1.631 12.139 -0.367 1.00 67.50 92 GLY A CA 1
ATOM 742 C C . GLY A 1 92 ? -1.659 12.750 -1.751 1.00 67.50 92 GLY A C 1
ATOM 743 O O . GLY A 1 92 ? -0.827 12.387 -2.578 1.00 67.50 92 GLY A O 1
ATOM 744 N N . HIS A 1 93 ? -2.615 13.651 -1.990 1.00 53.94 93 HIS A N 1
ATOM 745 C CA . HIS A 1 93 ? -2.768 14.389 -3.242 1.00 53.94 93 HIS A CA 1
ATOM 746 C C . HIS A 1 93 ? -1.400 14.764 -3.814 1.00 53.94 93 HIS A C 1
ATOM 748 O O . HIS A 1 93 ? -0.719 15.670 -3.333 1.00 53.94 93 HIS A O 1
ATOM 754 N N . THR A 1 94 ? -0.987 14.029 -4.833 1.00 54.62 94 THR A N 1
ATOM 755 C CA . THR A 1 94 ? 0.211 14.302 -5.607 1.00 54.62 94 THR A CA 1
ATOM 756 C C . THR A 1 94 ? -0.268 14.611 -7.009 1.00 54.62 94 THR A C 1
ATOM 758 O O . THR A 1 94 ? -1.247 14.036 -7.477 1.00 54.62 94 THR A O 1
ATOM 761 N N . HIS A 1 95 ? 0.360 15.600 -7.646 1.00 54.69 95 HIS A N 1
ATOM 762 C CA . HIS A 1 95 ? 0.083 16.029 -9.017 1.00 54.69 95 HIS A CA 1
ATOM 763 C C . HIS A 1 95 ? 0.488 14.936 -10.022 1.00 54.69 95 HIS A C 1
ATOM 765 O O . HIS A 1 95 ? 1.376 15.130 -10.849 1.00 54.69 95 HIS A O 1
ATOM 771 N N . THR A 1 96 ? -0.112 13.759 -9.899 1.00 63.25 96 THR A N 1
ATOM 772 C CA . THR A 1 96 ? 0.114 12.608 -10.757 1.00 63.25 96 THR A CA 1
ATOM 773 C C . THR A 1 96 ? -0.859 12.688 -11.924 1.00 63.25 96 THR A C 1
ATOM 775 O O . THR A 1 96 ? -1.998 13.134 -11.780 1.00 63.25 96 THR A O 1
ATOM 778 N N . ASP A 1 97 ? -0.394 12.293 -13.104 1.00 79.25 97 ASP A N 1
ATOM 779 C CA . ASP A 1 97 ? -1.236 12.193 -14.290 1.00 79.25 97 ASP A CA 1
ATOM 780 C C . ASP A 1 97 ? -2.357 11.157 -14.042 1.00 79.25 97 ASP A C 1
ATOM 782 O O . ASP A 1 97 ? -2.047 9.988 -13.778 1.00 79.25 97 ASP A O 1
ATOM 786 N N . PRO A 1 98 ? -3.648 11.529 -14.161 1.00 82.81 98 PRO A N 1
ATOM 787 C CA . PRO A 1 98 ? -4.766 10.598 -14.006 1.00 82.81 98 PRO A CA 1
ATOM 788 C C . PRO A 1 98 ? -4.657 9.345 -14.885 1.00 82.81 98 PRO A C 1
ATOM 790 O O . PRO A 1 98 ? -5.120 8.269 -14.496 1.00 82.81 98 PRO A O 1
ATOM 793 N N . ALA A 1 99 ? -4.033 9.449 -16.064 1.00 85.44 99 ALA A N 1
ATOM 794 C CA . ALA A 1 99 ? -3.811 8.305 -16.941 1.00 85.44 99 ALA A CA 1
ATOM 795 C C . ALA A 1 99 ? -2.816 7.300 -16.336 1.00 85.44 99 ALA A C 1
ATOM 797 O O . ALA A 1 99 ? -3.000 6.085 -16.464 1.00 85.44 99 ALA A O 1
ATOM 798 N N . GLN A 1 100 ? -1.787 7.791 -15.641 1.00 84.69 100 GLN A N 1
ATOM 799 C CA . GLN A 1 100 ? -0.805 6.955 -14.956 1.00 84.69 100 GLN A CA 1
ATOM 800 C C . GLN A 1 100 ? -1.431 6.229 -13.760 1.00 84.69 100 GLN A C 1
ATOM 802 O O . GLN A 1 100 ? -1.179 5.035 -13.573 1.00 84.69 100 GLN A O 1
ATOM 807 N N . ASP A 1 101 ? -2.285 6.910 -12.997 1.00 84.81 101 ASP A N 1
ATOM 808 C CA . ASP A 1 101 ? -3.002 6.304 -11.872 1.00 84.81 101 ASP A CA 1
ATOM 809 C C . ASP A 1 101 ? -3.990 5.232 -12.339 1.00 84.81 101 ASP A C 1
ATOM 811 O O . ASP A 1 101 ? -3.992 4.116 -11.813 1.00 84.81 101 ASP A O 1
ATOM 815 N N . ALA A 1 102 ? -4.759 5.512 -13.395 1.00 87.81 102 ALA A N 1
ATOM 816 C CA . ALA A 1 102 ? -5.662 4.532 -13.991 1.00 87.81 102 ALA A CA 1
ATOM 817 C C . ALA A 1 102 ? -4.905 3.301 -14.519 1.00 87.81 102 ALA A C 1
ATOM 819 O O . ALA A 1 102 ? -5.350 2.162 -14.350 1.00 87.81 102 ALA A O 1
ATOM 820 N N . TRP A 1 103 ? -3.734 3.507 -15.130 1.00 90.88 103 TRP A N 1
ATOM 821 C CA . TRP A 1 103 ? -2.882 2.416 -15.592 1.00 90.88 103 TRP A CA 1
ATOM 822 C C . TRP A 1 103 ? -2.325 1.581 -14.431 1.00 90.88 103 TRP A C 1
ATOM 824 O O . TRP A 1 103 ? -2.369 0.347 -14.487 1.00 90.88 103 TRP A O 1
ATOM 834 N N . ARG A 1 104 ? -1.842 2.231 -13.363 1.00 91.06 104 ARG A N 1
ATOM 835 C CA . ARG A 1 104 ? -1.366 1.570 -12.136 1.00 91.06 104 ARG A CA 1
ATOM 836 C C . ARG A 1 104 ? -2.466 0.698 -11.533 1.00 91.06 104 ARG A C 1
ATOM 838 O O . ARG A 1 104 ? -2.237 -0.488 -11.284 1.00 91.06 104 ARG A O 1
ATOM 845 N N . ASP A 1 105 ? -3.661 1.253 -11.367 1.00 90.56 105 ASP A N 1
ATOM 846 C CA . ASP A 1 105 ? -4.815 0.548 -10.806 1.00 90.56 105 ASP A CA 1
ATOM 847 C C . ASP A 1 105 ? -5.233 -0.636 -11.664 1.00 90.56 105 ASP A C 1
ATOM 849 O O . ASP A 1 105 ? -5.480 -1.731 -11.145 1.00 90.56 105 ASP A O 1
ATOM 853 N N . ARG A 1 106 ? -5.256 -0.452 -12.989 1.00 92.31 106 ARG A N 1
ATOM 854 C CA . ARG A 1 106 ? -5.548 -1.534 -13.925 1.00 92.31 106 ARG A CA 1
ATOM 855 C C . ARG A 1 106 ? -4.556 -2.678 -13.759 1.00 92.31 106 ARG A C 1
ATOM 857 O O . ARG A 1 106 ? -4.981 -3.824 -13.662 1.00 92.31 106 ARG A O 1
ATOM 864 N N . LYS A 1 107 ? -3.255 -2.388 -13.664 1.00 91.88 107 LYS A N 1
ATOM 865 C CA . LYS A 1 107 ? -2.233 -3.427 -13.482 1.00 91.88 107 LYS A CA 1
ATOM 866 C C . LYS A 1 107 ? -2.385 -4.166 -12.161 1.00 91.88 107 LYS A C 1
ATOM 868 O O . LYS A 1 107 ? -2.334 -5.389 -12.165 1.00 91.88 107 LYS A O 1
ATOM 873 N N . LEU A 1 108 ? -2.609 -3.467 -11.052 1.00 91.31 108 LEU A N 1
ATOM 874 C CA . LEU A 1 108 ? -2.845 -4.114 -9.756 1.00 91.31 108 LEU A CA 1
ATOM 875 C C . LEU A 1 108 ? -4.119 -4.978 -9.776 1.00 91.31 108 LEU A C 1
ATOM 877 O O . LEU A 1 108 ? -4.132 -6.072 -9.207 1.00 91.31 108 LEU A O 1
ATOM 881 N N . THR A 1 109 ? -5.146 -4.531 -10.501 1.00 91.62 109 THR A N 1
ATOM 882 C CA . THR A 1 109 ? -6.394 -5.279 -10.706 1.00 91.62 109 THR A CA 1
ATOM 883 C C . THR A 1 109 ? -6.194 -6.528 -11.559 1.00 91.62 109 THR A C 1
ATOM 885 O O . THR A 1 109 ? -6.658 -7.599 -11.174 1.00 91.62 109 THR A O 1
ATOM 888 N N . ASP A 1 110 ? -5.453 -6.434 -12.667 1.00 90.12 110 ASP A N 1
ATOM 889 C CA . ASP A 1 110 ? -5.109 -7.581 -13.519 1.00 90.12 110 ASP A CA 1
ATOM 890 C C . ASP A 1 110 ? -4.276 -8.628 -12.742 1.00 90.12 110 ASP A C 1
ATOM 892 O O . ASP A 1 110 ? -4.342 -9.823 -13.025 1.00 90.12 110 ASP A O 1
ATOM 896 N N . MET A 1 111 ? -3.527 -8.199 -11.717 1.00 87.75 111 MET A N 1
ATOM 897 C CA . MET A 1 111 ? -2.816 -9.079 -10.776 1.00 87.75 111 MET A CA 1
ATOM 898 C C . MET A 1 111 ? -3.724 -9.686 -9.689 1.00 87.75 111 MET A C 1
ATOM 900 O O . MET A 1 111 ? -3.239 -10.448 -8.854 1.00 87.75 111 MET A O 1
ATOM 904 N N . GLY A 1 112 ? -5.022 -9.367 -9.686 1.00 89.81 112 GLY A N 1
ATOM 905 C CA . GLY A 1 112 ? -6.035 -9.901 -8.773 1.00 89.81 112 GLY A CA 1
ATOM 906 C C . GLY A 1 112 ? -6.175 -9.148 -7.447 1.00 89.81 112 GLY A C 1
ATOM 907 O O . GLY A 1 112 ? -6.735 -9.695 -6.494 1.00 89.81 112 GLY A O 1
ATOM 908 N N . PHE A 1 113 ? -5.674 -7.913 -7.359 1.00 92.62 113 PHE A N 1
ATOM 909 C CA . PHE A 1 113 ? -5.849 -7.063 -6.182 1.00 92.62 113 PHE A CA 1
ATOM 910 C C . PHE A 1 113 ? -6.959 -6.032 -6.383 1.00 92.62 113 PHE A C 1
ATOM 912 O O . PHE A 1 113 ? -7.173 -5.521 -7.474 1.00 92.62 113 PHE A O 1
ATOM 919 N N . ARG A 1 114 ? -7.647 -5.677 -5.300 1.00 94.69 114 ARG A N 1
ATOM 920 C CA . ARG A 1 114 ? -8.546 -4.519 -5.249 1.00 94.69 114 ARG A CA 1
ATOM 921 C C . ARG A 1 114 ? -7.827 -3.372 -4.562 1.00 94.69 114 ARG A C 1
ATOM 923 O O . ARG A 1 114 ? -7.215 -3.602 -3.522 1.00 94.69 114 ARG A O 1
ATOM 930 N N . VAL A 1 115 ? -7.932 -2.166 -5.107 1.00 93.12 115 VAL A N 1
ATOM 931 C CA . VAL A 1 115 ? -7.323 -0.956 -4.539 1.00 93.12 115 V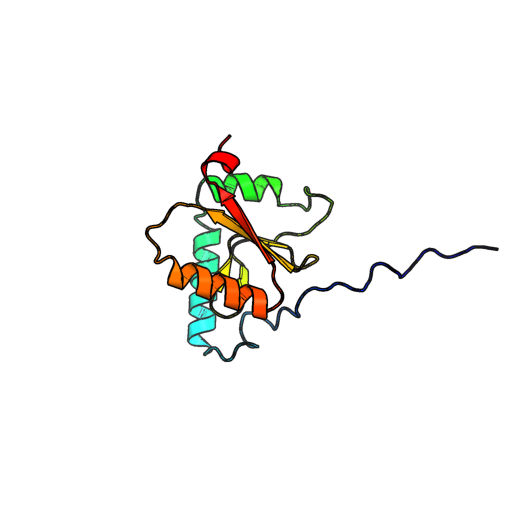AL A CA 1
ATOM 932 C C . VAL A 1 115 ? -8.406 -0.122 -3.860 1.00 93.12 115 VAL A C 1
ATOM 934 O O . VAL A 1 115 ? -9.438 0.169 -4.459 1.00 93.12 115 VAL A O 1
ATOM 937 N N . PHE A 1 116 ? -8.179 0.241 -2.602 1.00 93.38 116 PHE A N 1
ATOM 938 C CA . PHE A 1 116 ? -9.016 1.153 -1.832 1.00 93.38 116 PHE A CA 1
ATOM 939 C C . PHE A 1 116 ? -8.173 2.353 -1.401 1.00 93.38 116 PHE A C 1
ATOM 941 O O . PHE A 1 116 ? -7.096 2.169 -0.840 1.00 93.38 116 PHE A O 1
ATOM 948 N N . ARG A 1 117 ? -8.644 3.571 -1.671 1.00 92.19 117 ARG A N 1
ATOM 949 C CA . ARG A 1 117 ? -7.952 4.807 -1.288 1.00 92.19 117 ARG A CA 1
ATOM 950 C C . ARG A 1 117 ? -8.622 5.420 -0.071 1.00 92.19 117 ARG A C 1
ATOM 952 O O . ARG A 1 117 ? -9.848 5.491 -0.024 1.00 92.19 117 ARG A O 1
ATOM 959 N N . VAL A 1 118 ? -7.816 5.859 0.886 1.00 90.69 118 VAL A N 1
ATOM 960 C CA . VAL A 1 118 ? -8.267 6.614 2.059 1.00 90.69 118 VAL A CA 1
ATOM 961 C C . VAL A 1 118 ? -7.656 7.998 1.975 1.00 90.69 118 VAL A C 1
ATOM 963 O O . VAL A 1 118 ? -6.444 8.107 1.807 1.00 90.69 118 VAL A O 1
ATOM 966 N N . SER A 1 119 ? -8.465 9.050 2.077 1.00 89.81 119 SER A N 1
ATOM 967 C CA . SER A 1 119 ? -7.929 10.408 2.004 1.00 89.81 119 SER A CA 1
ATOM 968 C C . SER A 1 119 ? -7.075 10.734 3.229 1.00 89.81 119 SER A C 1
ATOM 970 O O . SER A 1 119 ? -7.353 10.267 4.337 1.00 89.81 119 SER A O 1
ATOM 972 N N . ASN A 1 120 ? -6.058 11.584 3.054 1.00 89.06 120 ASN A N 1
ATOM 973 C CA . ASN A 1 120 ? -5.297 12.123 4.184 1.00 89.06 120 ASN A CA 1
ATOM 974 C C . ASN A 1 120 ? -6.211 12.730 5.253 1.00 89.06 120 ASN A C 1
ATOM 976 O O . ASN A 1 120 ? -5.993 12.509 6.440 1.00 89.06 120 ASN A O 1
ATOM 980 N N . THR A 1 121 ? -7.241 13.469 4.839 1.00 87.19 121 THR A N 1
ATOM 981 C CA . THR A 1 121 ? -8.194 14.092 5.760 1.00 87.19 121 THR A CA 1
ATOM 982 C C . THR A 1 121 ? -8.913 13.045 6.605 1.00 87.19 121 THR A C 1
ATOM 984 O O . THR A 1 121 ? -8.949 13.199 7.821 1.00 87.19 121 THR A O 1
ATOM 987 N N . ASP A 1 122 ? -9.407 11.960 6.002 1.00 86.81 122 ASP A N 1
ATOM 988 C CA . ASP A 1 122 ? -10.121 10.902 6.733 1.00 86.81 122 ASP A CA 1
ATOM 989 C C . ASP A 1 122 ? -9.216 10.173 7.734 1.00 86.81 122 ASP A C 1
ATOM 991 O O . ASP A 1 122 ? -9.669 9.753 8.795 1.00 86.81 122 ASP A O 1
ATOM 995 N N . VAL A 1 123 ? -7.925 10.020 7.420 1.00 87.62 123 VAL A N 1
ATOM 996 C CA . VAL A 1 123 ? -6.956 9.376 8.325 1.00 87.62 123 VAL A CA 1
ATOM 997 C C . VAL A 1 123 ? -6.554 10.283 9.494 1.00 87.62 123 VAL A C 1
ATOM 999 O O . VAL A 1 123 ? -6.152 9.793 10.553 1.00 87.62 123 VAL A O 1
ATOM 1002 N N . MET A 1 124 ? -6.604 11.600 9.299 1.00 87.06 124 MET A N 1
ATOM 1003 C CA . MET A 1 124 ? -6.110 12.582 10.268 1.00 87.06 124 MET A CA 1
ATOM 1004 C C . MET A 1 124 ? -7.170 13.068 11.266 1.00 87.06 124 MET A C 1
ATOM 1006 O O . MET A 1 124 ? -6.792 13.761 12.215 1.00 87.06 124 MET A O 1
ATOM 1010 N N . GLN A 1 125 ? -8.444 12.714 11.067 1.00 73.44 125 GLN A N 1
ATOM 1011 C CA . GLN A 1 125 ? -9.548 13.004 11.994 1.00 73.44 125 GLN A CA 1
ATOM 1012 C C . GLN A 1 125 ? -9.461 12.228 13.317 1.00 73.44 125 GLN A C 1
ATOM 1014 O O . GLN A 1 125 ? -8.755 11.193 13.388 1.00 73.44 125 GLN A O 1
#